Protein AF-A0A960YGW1-F1 (afdb_monomer_lite)

Secondary structure (DSSP, 8-state):
-PPPPPP---HHHHHHHHHHHHTSTTHHHHHHHS-HHHHHHHHT--HHHHHHHHHHHHHHHT-----

Foldseek 3Di:
DPDDDPDDDDPVLLVVLQVCQCVDPVHPCCLQPPDLVVSCVVSVHDSNSSVVNNVVVVDVVVPPPDD

Radius of gyration: 13.42 Å; chains: 1; bounding box: 32×28×44 Å

Structure (mmCIF, N/CA/C/O backbone):
data_AF-A0A960YGW1-F1
#
_entry.id   AF-A0A960YGW1-F1
#
loop_
_atom_site.group_PDB
_atom_site.id
_atom_site.type_symbol
_atom_site.label_atom_id
_atom_site.label_alt_id
_atom_site.label_comp_id
_atom_site.label_asym_id
_atom_site.label_entity_id
_atom_site.label_seq_id
_atom_site.pdbx_PDB_ins_code
_atom_site.Cartn_x
_atom_site.Cartn_y
_atom_site.Cartn_z
_atom_site.occupancy
_atom_site.B_iso_or_equiv
_atom_site.auth_seq_id
_atom_site.auth_comp_id
_atom_site.auth_asym_id
_atom_site.auth_atom_id
_atom_site.pdbx_PDB_model_num
ATOM 1 N N . MET A 1 1 ? 23.008 -18.583 -18.411 1.00 54.28 1 MET A N 1
ATOM 2 C CA . MET A 1 1 ? 21.700 -17.945 -18.140 1.00 54.28 1 MET A CA 1
ATOM 3 C C . MET A 1 1 ? 21.930 -16.841 -17.116 1.00 54.28 1 MET A C 1
ATOM 5 O O . MET A 1 1 ? 22.492 -17.159 -16.071 1.00 54.28 1 MET A O 1
ATOM 9 N N . PRO A 1 2 ? 21.618 -15.562 -17.387 1.00 58.97 2 PRO A N 1
ATOM 10 C CA . PRO A 1 2 ? 21.739 -14.531 -16.361 1.00 58.97 2 PRO A CA 1
ATOM 11 C C . PRO A 1 2 ? 20.736 -14.831 -15.238 1.00 58.97 2 PRO A C 1
ATOM 13 O O . PRO A 1 2 ? 19.548 -15.008 -15.496 1.00 58.97 2 PRO A O 1
ATOM 16 N N . LYS A 1 3 ? 21.221 -14.936 -13.995 1.00 58.09 3 LYS A N 1
ATOM 17 C CA . LYS A 1 3 ? 20.363 -15.048 -12.810 1.00 58.09 3 LYS A CA 1
ATOM 18 C C . LYS A 1 3 ? 19.527 -13.770 -12.726 1.00 58.09 3 LYS A C 1
ATOM 20 O O . LYS A 1 3 ? 20.098 -12.681 -12.646 1.00 58.09 3 LYS A O 1
ATOM 25 N N . ALA A 1 4 ? 18.202 -13.897 -12.788 1.00 59.78 4 ALA A N 1
ATOM 26 C CA . ALA A 1 4 ? 17.299 -12.779 -12.551 1.00 59.78 4 ALA A CA 1
ATOM 27 C C . ALA A 1 4 ? 17.640 -12.186 -11.179 1.00 59.78 4 ALA A C 1
ATOM 29 O O . ALA A 1 4 ? 17.634 -12.896 -10.172 1.00 59.78 4 ALA A O 1
ATOM 30 N N . ARG A 1 5 ? 18.031 -10.909 -11.144 1.00 61.28 5 ARG A N 1
ATOM 31 C CA . ARG A 1 5 ? 18.258 -10.224 -9.870 1.00 61.28 5 ARG A CA 1
ATOM 32 C C . ARG A 1 5 ? 16.907 -10.139 -9.158 1.00 61.28 5 ARG A C 1
ATOM 34 O O . ARG A 1 5 ? 15.937 -9.752 -9.813 1.00 61.28 5 ARG A O 1
ATOM 41 N N . PRO A 1 6 ? 16.818 -10.510 -7.871 1.00 70.12 6 PRO A N 1
ATOM 42 C CA . PRO A 1 6 ? 15.573 -10.368 -7.135 1.00 70.12 6 PRO A CA 1
ATOM 43 C C . PRO A 1 6 ? 15.158 -8.895 -7.163 1.00 70.12 6 PRO A C 1
ATOM 45 O O . PRO A 1 6 ? 15.971 -8.012 -6.885 1.00 70.12 6 PRO A O 1
ATOM 48 N N . PHE A 1 7 ? 13.913 -8.627 -7.559 1.00 75.94 7 PHE A N 1
ATOM 49 C CA . PHE A 1 7 ? 13.374 -7.274 -7.529 1.00 75.94 7 PHE A CA 1
ATOM 50 C C . PHE A 1 7 ? 13.263 -6.840 -6.070 1.00 75.94 7 PHE A C 1
ATOM 52 O O . PHE A 1 7 ? 12.522 -7.443 -5.293 1.00 75.94 7 PHE A O 1
ATOM 59 N N . GLN A 1 8 ? 14.016 -5.808 -5.701 1.00 81.75 8 GLN A N 1
ATOM 60 C CA . GLN A 1 8 ? 14.003 -5.255 -4.357 1.00 81.75 8 GLN A CA 1
ATOM 61 C C . GLN A 1 8 ? 13.305 -3.891 -4.421 1.00 81.75 8 GLN A C 1
ATOM 63 O O . GLN A 1 8 ? 13.812 -2.986 -5.087 1.00 81.75 8 GLN A O 1
ATOM 68 N N . PRO A 1 9 ? 12.113 -3.745 -3.818 1.00 85.31 9 PRO A N 1
ATOM 69 C CA . PRO A 1 9 ? 11.389 -2.482 -3.840 1.00 85.31 9 PRO A CA 1
ATOM 70 C C . PRO A 1 9 ? 12.185 -1.422 -3.074 1.00 85.31 9 PRO A C 1
ATOM 72 O O . PRO A 1 9 ? 12.640 -1.665 -1.957 1.00 85.31 9 PRO A O 1
ATOM 75 N N . SER A 1 10 ? 12.357 -0.247 -3.678 1.00 90.31 10 SER A N 1
ATOM 76 C CA . SER A 1 10 ? 12.987 0.884 -3.002 1.00 90.31 10 SER A CA 1
ATOM 77 C C . SER A 1 10 ? 12.047 1.475 -1.953 1.00 90.31 10 SER A C 1
ATOM 79 O O . SER A 1 10 ? 10.824 1.474 -2.117 1.00 90.31 10 SER A O 1
ATOM 81 N N . GLU A 1 11 ? 12.622 2.030 -0.887 1.00 90.38 11 GLU A N 1
ATOM 82 C CA . GLU A 1 11 ? 11.854 2.717 0.156 1.00 90.38 11 GLU A CA 1
ATOM 83 C C . GLU A 1 11 ? 11.038 3.882 -0.425 1.00 90.38 11 GLU A C 1
ATOM 85 O O . GLU A 1 11 ? 9.873 4.069 -0.081 1.00 90.38 11 GLU A O 1
ATOM 90 N N . GLU A 1 12 ? 11.597 4.601 -1.402 1.00 92.25 12 GLU A N 1
ATOM 91 C CA . GLU A 1 12 ? 10.892 5.670 -2.110 1.00 92.25 12 GLU A CA 1
ATOM 92 C C . GLU A 1 12 ? 9.641 5.161 -2.844 1.00 92.25 12 GLU A C 1
ATOM 94 O O . GLU A 1 12 ? 8.583 5.789 -2.761 1.00 92.25 12 GLU A O 1
ATOM 99 N N . ALA A 1 13 ? 9.719 4.005 -3.516 1.00 92.25 13 ALA A N 1
ATOM 100 C CA . A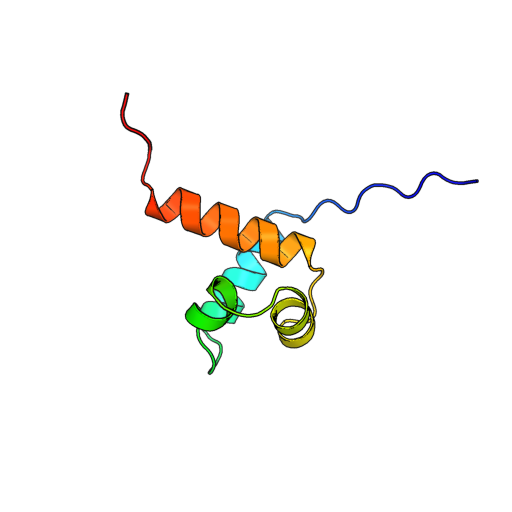LA A 1 13 ? 8.570 3.416 -4.202 1.00 92.25 13 ALA A CA 1
ATOM 101 C C . ALA A 1 13 ? 7.467 3.018 -3.210 1.00 92.25 13 ALA A C 1
ATOM 103 O O . ALA A 1 13 ? 6.284 3.238 -3.476 1.00 92.25 13 ALA A O 1
ATOM 104 N N . VAL A 1 14 ? 7.859 2.488 -2.049 1.00 94.12 14 VAL A N 1
ATOM 105 C CA . VAL A 1 14 ? 6.945 2.129 -0.960 1.00 94.12 14 VAL A CA 1
ATOM 106 C C . VAL A 1 14 ? 6.245 3.369 -0.398 1.00 94.12 14 VAL A C 1
ATOM 108 O O . VAL A 1 14 ? 5.016 3.414 -0.350 1.00 94.12 14 VAL A O 1
ATOM 111 N N . GLN A 1 15 ? 6.999 4.411 -0.039 1.00 93.94 15 GLN A N 1
ATOM 112 C CA . GLN A 1 15 ? 6.429 5.647 0.506 1.00 93.94 15 GLN A CA 1
ATOM 113 C C . GLN A 1 15 ? 5.566 6.389 -0.521 1.00 93.94 15 GLN A C 1
ATOM 115 O O . GLN A 1 15 ? 4.520 6.947 -0.185 1.00 93.94 15 GLN A O 1
ATOM 120 N N . SER A 1 16 ? 5.964 6.364 -1.794 1.00 94.12 16 SER A N 1
ATOM 121 C CA . SER A 1 16 ? 5.170 6.922 -2.888 1.00 94.12 16 SER A CA 1
ATOM 122 C C . SER A 1 16 ? 3.828 6.202 -3.032 1.00 94.12 16 SER A C 1
ATOM 124 O O . SER A 1 16 ? 2.794 6.861 -3.133 1.00 94.12 16 SER A O 1
ATOM 126 N N . LEU A 1 17 ? 3.812 4.865 -2.960 1.00 93.88 17 LEU A N 1
ATOM 127 C CA . LEU A 1 17 ? 2.576 4.081 -2.977 1.00 93.88 17 LEU A CA 1
ATOM 128 C C . LEU A 1 17 ? 1.654 4.441 -1.806 1.00 93.88 17 LEU A C 1
ATOM 130 O O . LEU A 1 17 ? 0.466 4.667 -2.025 1.00 93.88 17 LEU A O 1
ATOM 134 N N . ILE A 1 18 ? 2.192 4.535 -0.586 1.00 93.75 18 ILE A N 1
ATOM 135 C CA . ILE A 1 18 ? 1.411 4.879 0.612 1.00 93.75 18 ILE A CA 1
ATOM 136 C C . ILE A 1 18 ? 0.756 6.255 0.447 1.00 93.75 18 ILE A C 1
ATOM 138 O O . ILE A 1 18 ? -0.459 6.373 0.595 1.00 93.75 18 ILE A O 1
ATOM 142 N N . ARG A 1 19 ? 1.524 7.278 0.044 1.00 93.50 19 ARG A N 1
ATOM 143 C CA . ARG A 1 19 ? 0.985 8.630 -0.199 1.00 93.50 19 ARG A CA 1
ATOM 144 C C . ARG A 1 19 ? -0.086 8.648 -1.287 1.00 93.50 19 ARG A C 1
ATOM 146 O O . ARG A 1 19 ? -1.098 9.329 -1.147 1.00 93.50 19 ARG A O 1
ATOM 153 N N . ARG A 1 20 ? 0.128 7.903 -2.376 1.00 93.12 20 ARG A N 1
ATOM 154 C CA . ARG A 1 20 ? -0.848 7.796 -3.470 1.00 93.12 20 ARG A CA 1
ATOM 155 C C . ARG A 1 20 ? -2.128 7.117 -3.002 1.00 93.12 20 ARG A C 1
ATOM 157 O O . ARG A 1 20 ? -3.195 7.567 -3.390 1.00 93.12 20 ARG A O 1
ATOM 164 N N . ALA A 1 21 ? -2.034 6.084 -2.168 1.00 93.00 21 ALA A N 1
ATOM 165 C CA . ALA A 1 21 ? -3.196 5.405 -1.607 1.00 93.00 21 ALA A CA 1
ATOM 166 C C . ALA A 1 21 ? -3.991 6.294 -0.637 1.00 93.00 21 ALA A C 1
ATOM 168 O O . ALA A 1 21 ? -5.218 6.241 -0.655 1.00 93.00 21 ALA A O 1
ATOM 169 N N . ASP A 1 22 ? -3.318 7.131 0.157 1.00 90.81 22 ASP A N 1
ATOM 170 C CA . ASP A 1 22 ? -3.963 8.115 1.041 1.00 90.81 22 ASP A CA 1
ATOM 171 C C . ASP A 1 22 ? -4.786 9.155 0.253 1.00 90.81 22 ASP A C 1
ATOM 173 O O . ASP A 1 22 ? -5.889 9.509 0.659 1.00 90.81 22 ASP A O 1
ATOM 177 N N . GLY A 1 23 ? -4.299 9.592 -0.914 1.00 90.94 23 GLY A N 1
ATOM 178 C CA . GLY A 1 23 ? -5.015 10.519 -1.802 1.00 90.94 23 GLY A CA 1
ATOM 179 C C . GLY A 1 23 ? -5.957 9.865 -2.824 1.00 90.94 23 GLY A C 1
ATOM 180 O O . GLY A 1 23 ? -6.578 10.573 -3.617 1.00 90.94 23 GLY A O 1
ATOM 181 N N . HIS A 1 24 ? -6.044 8.532 -2.868 1.00 90.50 24 HIS A N 1
ATOM 182 C CA . HIS A 1 24 ? -6.841 7.823 -3.871 1.00 90.50 24 HIS A CA 1
ATOM 183 C C . HIS A 1 24 ? -8.321 7.743 -3.454 1.00 90.50 24 HIS A C 1
ATOM 185 O O . HIS A 1 24 ? -8.594 7.512 -2.278 1.00 90.50 24 HIS A O 1
ATOM 191 N N . PRO A 1 25 ? -9.298 7.798 -4.383 1.00 89.81 25 PRO A N 1
ATOM 192 C CA . PRO A 1 25 ? -10.727 7.651 -4.059 1.00 89.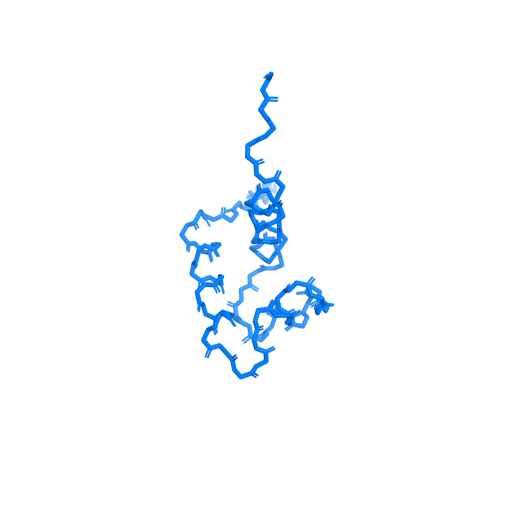81 25 PRO A CA 1
ATOM 193 C C . PRO A 1 25 ? -11.103 6.340 -3.347 1.00 89.81 25 PRO A C 1
ATOM 195 O O . PRO A 1 25 ? -12.068 6.290 -2.595 1.00 89.81 25 PRO A O 1
ATOM 198 N N . LEU A 1 26 ? -10.332 5.270 -3.575 1.00 86.12 26 LEU A N 1
ATOM 199 C CA . LEU A 1 26 ? -10.489 3.977 -2.882 1.00 86.12 26 LEU A CA 1
ATOM 200 C C . LEU A 1 26 ? -9.886 3.979 -1.463 1.00 86.12 26 LEU A C 1
ATOM 202 O O . LEU A 1 26 ? -10.129 3.067 -0.671 1.00 86.12 26 LEU A O 1
ATOM 206 N N . GLY A 1 27 ? -9.073 4.993 -1.170 1.00 87.06 27 GLY A N 1
ATOM 207 C CA . GLY A 1 27 ? -8.390 5.219 0.089 1.00 87.06 27 GLY A CA 1
ATOM 208 C C . GLY A 1 27 ? -7.322 4.187 0.438 1.00 87.06 27 GLY A C 1
ATOM 209 O O . GLY A 1 27 ? -7.092 3.175 -0.234 1.00 87.06 27 GLY A O 1
ATOM 210 N N . ARG A 1 28 ? -6.705 4.418 1.596 1.00 89.62 28 ARG A N 1
ATOM 211 C CA . ARG A 1 28 ? -5.701 3.533 2.199 1.00 89.62 28 ARG A CA 1
ATOM 212 C C . ARG A 1 28 ? -6.246 2.148 2.558 1.00 89.62 28 ARG A C 1
ATOM 214 O O . ARG A 1 28 ? -5.496 1.174 2.589 1.00 89.62 28 ARG A O 1
ATOM 221 N N . GLY A 1 29 ? -7.558 2.030 2.776 1.00 89.81 29 GLY A N 1
ATOM 222 C CA . GLY A 1 29 ? -8.219 0.748 3.023 1.00 89.81 29 GLY A CA 1
ATOM 223 C C . GLY A 1 29 ? -8.041 -0.243 1.869 1.00 89.81 29 GLY A C 1
ATOM 224 O O . GLY A 1 29 ? -7.836 -1.431 2.115 1.00 89.81 29 GLY A O 1
ATOM 225 N N . PHE A 1 30 ? -8.034 0.241 0.624 1.00 92.62 30 PHE A N 1
ATOM 226 C CA . PHE A 1 30 ? -7.792 -0.594 -0.551 1.00 92.62 30 PHE A CA 1
ATOM 227 C C . PHE A 1 30 ? -6.347 -1.101 -0.619 1.00 92.62 30 PHE A C 1
ATOM 229 O O . PHE A 1 30 ? -6.132 -2.284 -0.875 1.00 92.62 30 PHE A O 1
ATOM 236 N N . LEU A 1 31 ? -5.360 -0.256 -0.294 1.00 92.75 31 LEU A N 1
ATOM 237 C CA . LEU A 1 31 ? -3.958 -0.678 -0.189 1.00 92.75 31 LEU A CA 1
ATOM 238 C C . LEU A 1 31 ? -3.790 -1.817 0.830 1.00 92.75 31 LEU A C 1
ATOM 240 O O . LEU A 1 31 ? -3.073 -2.778 0.553 1.00 92.75 31 LEU A O 1
ATOM 244 N N . LEU A 1 32 ? -4.475 -1.744 1.974 1.00 92.69 32 LEU A N 1
ATOM 245 C CA . LEU A 1 32 ? -4.355 -2.725 3.058 1.00 92.69 32 LEU A CA 1
ATOM 246 C C . LEU A 1 32 ? -5.140 -4.022 2.810 1.00 92.69 32 LEU A C 1
ATOM 248 O O . LEU A 1 32 ? -4.629 -5.101 3.093 1.00 92.69 32 LEU A O 1
ATOM 252 N N . LYS A 1 33 ? -6.372 -3.928 2.295 1.00 91.75 33 LYS A N 1
ATOM 253 C CA . LYS A 1 33 ? -7.316 -5.061 2.224 1.00 91.75 33 LYS A CA 1
ATOM 254 C C . LYS A 1 33 ? -7.541 -5.611 0.815 1.00 91.75 33 LYS A C 1
ATOM 256 O O . LYS A 1 33 ? -8.095 -6.696 0.677 1.00 91.75 33 LYS A O 1
ATOM 261 N N . GLY A 1 34 ? -7.152 -4.874 -0.227 1.00 92.12 34 GLY A N 1
ATOM 262 C CA . GLY A 1 34 ? -7.321 -5.297 -1.618 1.00 92.12 34 GLY A CA 1
ATOM 263 C C . GLY A 1 34 ? -6.475 -6.523 -1.970 1.00 92.12 34 GLY A C 1
ATOM 264 O O . GLY A 1 34 ? -5.511 -6.853 -1.275 1.00 92.12 34 GLY A O 1
ATOM 265 N N . SER A 1 35 ? -6.791 -7.203 -3.071 1.00 94.56 35 SER A N 1
ATOM 266 C CA . SER A 1 35 ? -5.894 -8.238 -3.591 1.00 94.56 35 SER A CA 1
ATOM 267 C C . SER A 1 35 ? -4.592 -7.610 -4.092 1.00 94.56 35 SER A C 1
ATOM 269 O O . SER A 1 35 ? -4.576 -6.494 -4.614 1.00 94.56 35 SER A O 1
ATOM 271 N N . LEU A 1 36 ? -3.489 -8.330 -3.907 1.00 93.25 36 LEU A N 1
ATOM 272 C CA . LEU A 1 36 ? -2.141 -7.836 -4.185 1.00 93.25 36 LEU A CA 1
ATOM 273 C C . LEU A 1 36 ? -1.992 -7.407 -5.654 1.00 93.25 36 LEU A C 1
ATOM 275 O O . LEU A 1 36 ? -1.538 -6.295 -5.923 1.00 93.25 36 LEU A O 1
ATOM 279 N N . ASP A 1 37 ? -2.485 -8.229 -6.582 1.00 92.44 37 ASP A N 1
ATOM 280 C CA . ASP A 1 37 ? -2.493 -7.940 -8.019 1.00 92.44 37 ASP A CA 1
ATOM 281 C C . ASP A 1 37 ? -3.378 -6.746 -8.391 1.00 92.44 37 ASP A C 1
ATOM 283 O O . ASP A 1 37 ? -2.982 -5.919 -9.209 1.00 92.44 37 ASP A O 1
ATOM 287 N N . ALA A 1 38 ? -4.557 -6.602 -7.774 1.00 94.00 38 ALA A N 1
ATOM 288 C CA . ALA A 1 38 ? -5.448 -5.482 -8.076 1.00 94.00 38 ALA A CA 1
ATOM 289 C C . ALA A 1 38 ? -4.866 -4.155 -7.586 1.00 94.00 38 ALA A C 1
ATOM 291 O O . ALA A 1 38 ? -4.945 -3.147 -8.287 1.00 94.00 38 ALA A O 1
ATOM 292 N N . VAL A 1 39 ? -4.248 -4.147 -6.404 1.00 95.06 39 VAL A N 1
ATOM 293 C CA . VAL A 1 39 ? -3.565 -2.965 -5.868 1.00 95.06 39 VAL A CA 1
A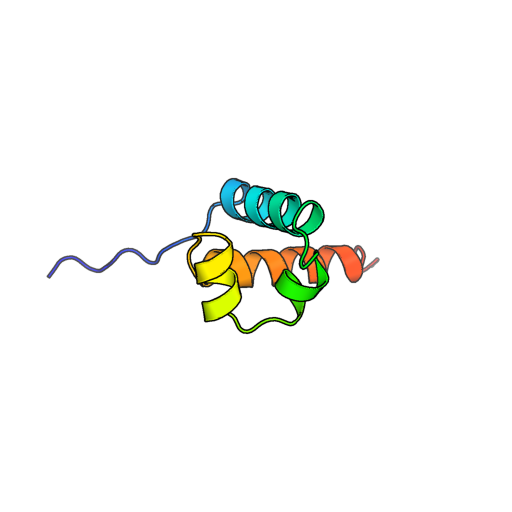TOM 294 C C . VAL A 1 39 ? -2.357 -2.623 -6.742 1.00 95.06 39 VAL A C 1
ATOM 296 O O . VAL A 1 39 ? -2.210 -1.476 -7.160 1.00 95.06 39 VAL A O 1
ATOM 299 N N . ALA A 1 40 ? -1.537 -3.616 -7.091 1.00 94.75 40 ALA A N 1
ATOM 300 C CA . ALA A 1 40 ? -0.390 -3.447 -7.979 1.00 94.75 40 ALA A CA 1
ATOM 301 C C . ALA A 1 40 ? -0.795 -2.841 -9.334 1.00 94.75 40 ALA A C 1
ATOM 303 O O . ALA A 1 40 ? -0.219 -1.837 -9.757 1.00 94.75 40 ALA A O 1
ATOM 304 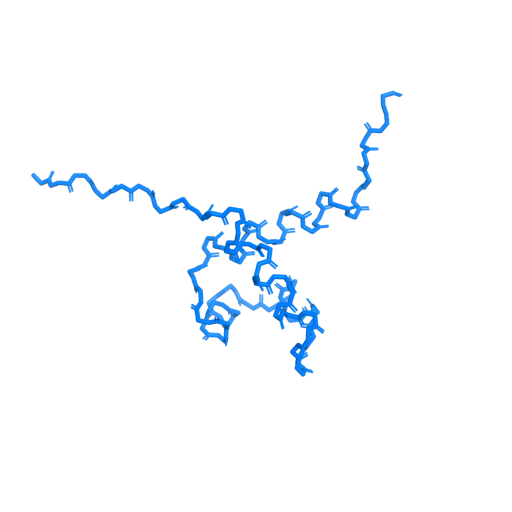N N . ALA A 1 41 ? -1.840 -3.384 -9.966 1.00 94.69 41 ALA A N 1
ATOM 305 C CA . ALA A 1 41 ? -2.379 -2.877 -11.224 1.00 94.69 41 ALA A CA 1
ATOM 306 C C . ALA A 1 41 ? -2.950 -1.455 -11.088 1.00 94.69 41 ALA A C 1
ATOM 308 O O . ALA A 1 41 ? -2.672 -0.600 -11.924 1.00 94.69 41 ALA A O 1
ATOM 309 N N . THR A 1 42 ? -3.696 -1.178 -10.014 1.00 94.19 42 THR A N 1
ATOM 310 C CA . THR A 1 42 ? -4.329 0.133 -9.778 1.00 94.19 42 THR A CA 1
ATOM 311 C C . THR A 1 42 ? -3.298 1.246 -9.608 1.00 94.19 42 THR A C 1
ATOM 313 O O . THR A 1 42 ? -3.460 2.336 -10.150 1.00 94.19 42 THR A O 1
ATOM 316 N N . PHE A 1 43 ? -2.222 0.982 -8.864 1.00 92.25 43 PHE A N 1
ATOM 317 C CA . PHE A 1 43 ? -1.183 1.979 -8.592 1.00 92.25 43 PHE A CA 1
ATOM 318 C C . PHE A 1 43 ? -0.015 1.937 -9.588 1.00 92.25 43 PHE A C 1
ATOM 320 O O . PHE A 1 43 ? 0.887 2.775 -9.500 1.00 92.25 43 PHE A O 1
ATOM 327 N N . GLY A 1 44 ? -0.029 0.992 -10.535 1.00 94.06 44 GLY A N 1
ATOM 328 C CA . GLY A 1 44 ? 1.026 0.810 -11.530 1.00 94.06 44 GLY A CA 1
ATOM 329 C C . GLY A 1 44 ? 2.375 0.450 -10.904 1.00 94.06 44 GLY A C 1
ATOM 330 O O . GLY A 1 44 ? 3.408 0.965 -11.324 1.00 94.06 44 GLY A O 1
ATOM 331 N N . VAL A 1 45 ? 2.368 -0.382 -9.861 1.00 94.19 45 VAL A N 1
ATOM 332 C CA . VAL A 1 45 ? 3.566 -0.798 -9.113 1.00 94.19 45 VAL A CA 1
ATOM 333 C C . VAL A 1 45 ? 3.710 -2.315 -9.111 1.00 94.19 45 VAL A C 1
ATOM 335 O O . VAL A 1 45 ? 2.764 -3.045 -9.384 1.00 94.19 45 VAL A O 1
ATOM 338 N N . HIS A 1 46 ? 4.895 -2.812 -8.762 1.00 93.50 46 HIS A N 1
ATOM 339 C CA . HIS A 1 46 ? 5.105 -4.248 -8.595 1.00 93.50 46 HIS A CA 1
ATOM 340 C C . HIS A 1 46 ? 4.463 -4.753 -7.291 1.00 93.50 46 HIS A C 1
ATOM 342 O O . HIS A 1 46 ? 4.515 -4.069 -6.269 1.00 93.50 46 HIS A O 1
ATOM 348 N N . ALA A 1 47 ? 3.956 -5.990 -7.290 1.00 92.19 47 ALA A N 1
ATOM 349 C CA . ALA A 1 47 ? 3.407 -6.679 -6.115 1.00 92.19 47 ALA A CA 1
ATOM 350 C C . ALA A 1 47 ? 4.297 -6.571 -4.8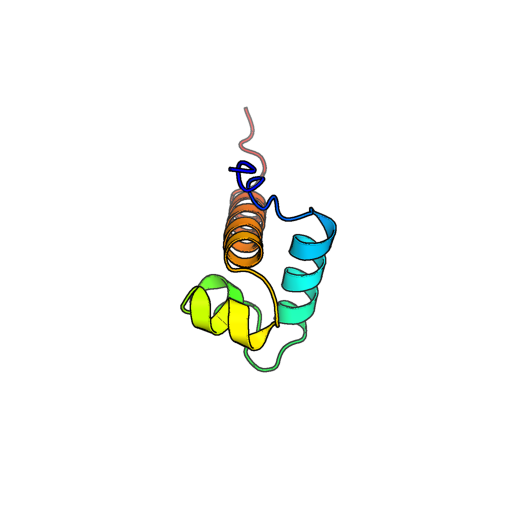53 1.00 92.19 47 ALA A C 1
ATOM 352 O O . ALA A 1 47 ? 3.818 -6.211 -3.785 1.00 92.19 47 ALA A O 1
ATOM 353 N N . PHE A 1 48 ? 5.615 -6.763 -4.974 1.00 92.56 48 PHE A N 1
ATOM 354 C CA . PHE A 1 48 ? 6.557 -6.589 -3.860 1.00 92.56 48 PHE A CA 1
ATOM 355 C C . PHE A 1 48 ? 6.549 -5.189 -3.224 1.00 92.56 48 PHE A C 1
ATOM 357 O O . PHE A 1 48 ? 6.804 -5.069 -2.031 1.00 92.56 48 PHE A O 1
ATOM 364 N N . VAL A 1 49 ? 6.249 -4.126 -3.982 1.00 94.00 49 VAL A N 1
ATOM 365 C CA . VAL A 1 49 ? 6.113 -2.767 -3.421 1.00 94.00 49 VAL A CA 1
ATOM 366 C C . VAL A 1 49 ? 4.867 -2.685 -2.539 1.00 94.00 49 VAL A C 1
ATOM 368 O O . VAL A 1 49 ? 4.910 -2.082 -1.471 1.00 94.00 49 VAL A O 1
ATOM 371 N N . VAL A 1 50 ? 3.770 -3.317 -2.966 1.00 94.44 50 VAL A N 1
ATOM 372 C CA . VAL A 1 50 ? 2.514 -3.383 -2.203 1.00 94.44 50 VAL A CA 1
ATOM 373 C C . VAL A 1 50 ? 2.716 -4.142 -0.899 1.00 94.44 50 VAL A C 1
ATOM 375 O O . VAL A 1 50 ? 2.302 -3.670 0.157 1.00 94.44 50 VAL A O 1
ATOM 378 N N . ASP A 1 51 ? 3.385 -5.289 -0.972 1.00 94.19 51 ASP A N 1
ATOM 379 C CA . ASP A 1 51 ? 3.686 -6.122 0.187 1.00 94.19 51 ASP A CA 1
ATOM 380 C C . ASP A 1 51 ? 4.531 -5.358 1.221 1.00 94.19 51 ASP A C 1
ATOM 382 O O . ASP A 1 51 ? 4.122 -5.196 2.370 1.00 94.19 51 ASP A O 1
ATOM 386 N N . ARG A 1 52 ? 5.625 -4.721 0.779 1.00 93.62 52 ARG A N 1
ATOM 387 C CA . ARG A 1 52 ? 6.456 -3.879 1.655 1.00 93.62 52 ARG A CA 1
ATOM 388 C C . ARG A 1 52 ? 5.739 -2.662 2.215 1.00 93.62 52 ARG A C 1
ATOM 390 O O . ARG A 1 52 ? 5.993 -2.287 3.357 1.00 93.62 52 ARG A O 1
ATOM 397 N N . ALA A 1 53 ? 4.842 -2.046 1.449 1.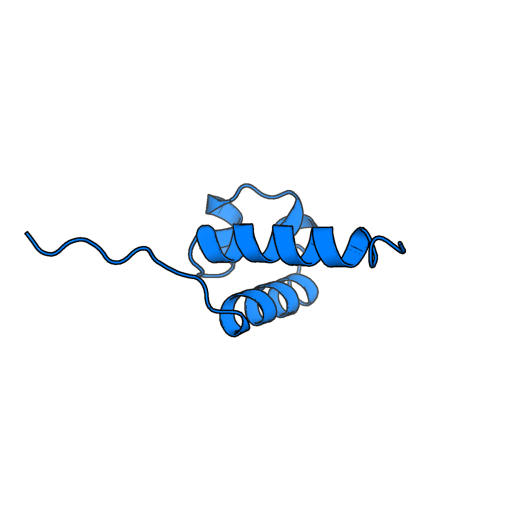00 93.56 53 ALA A N 1
ATOM 398 C CA . ALA A 1 53 ? 4.017 -0.966 1.971 1.00 93.56 53 ALA A CA 1
ATOM 399 C C . ALA A 1 53 ? 3.129 -1.452 3.115 1.00 93.56 53 ALA A C 1
ATOM 401 O O . ALA A 1 53 ? 3.061 -0.791 4.145 1.00 93.56 53 ALA A O 1
ATOM 402 N N . ARG A 1 54 ? 2.505 -2.626 2.988 1.00 94.06 54 ARG A N 1
ATOM 403 C CA . ARG A 1 54 ? 1.691 -3.206 4.066 1.00 94.06 54 ARG A CA 1
ATOM 404 C C . ARG A 1 54 ? 2.516 -3.506 5.308 1.00 94.06 54 ARG A C 1
ATOM 406 O O . ARG A 1 54 ? 2.092 -3.127 6.395 1.00 94.06 54 ARG A O 1
ATOM 413 N N . GLU A 1 55 ? 3.687 -4.120 5.148 1.00 92.69 55 GLU A N 1
ATOM 414 C CA . GLU A 1 55 ? 4.610 -4.376 6.261 1.00 92.69 55 GLU A CA 1
ATOM 415 C C . GLU A 1 55 ? 5.004 -3.078 6.976 1.00 92.69 55 GLU A C 1
ATOM 417 O O . GLU A 1 55 ? 4.924 -2.995 8.199 1.00 92.69 55 GLU A O 1
ATOM 422 N N . SER A 1 56 ? 5.378 -2.042 6.218 1.00 90.69 56 SER A N 1
ATOM 423 C CA . SER A 1 56 ? 5.767 -0.742 6.773 1.00 90.69 56 SER A CA 1
ATOM 424 C C . SER A 1 56 ? 4.622 -0.084 7.547 1.00 90.69 56 SER A C 1
ATOM 426 O O . SER A 1 56 ? 4.840 0.464 8.626 1.00 90.69 56 SER A O 1
ATOM 428 N N . LEU A 1 57 ? 3.391 -0.187 7.038 1.00 88.44 57 LEU A N 1
ATOM 429 C CA . LEU A 1 57 ? 2.210 0.337 7.716 1.00 88.44 57 LEU A CA 1
ATOM 430 C C . LEU A 1 57 ? 1.851 -0.456 8.976 1.00 88.44 57 LEU A C 1
ATOM 432 O O . LEU A 1 57 ? 1.509 0.154 9.983 1.00 88.44 57 LEU A O 1
ATOM 436 N N . ALA A 1 58 ? 1.955 -1.784 8.939 1.00 88.19 58 ALA A N 1
ATOM 437 C CA . ALA A 1 58 ? 1.723 -2.633 10.104 1.00 88.19 58 ALA A CA 1
ATOM 438 C C . ALA A 1 58 ? 2.767 -2.382 11.204 1.00 88.19 58 ALA A C 1
ATOM 440 O O . ALA A 1 58 ? 2.415 -2.308 12.377 1.00 88.19 58 ALA A O 1
ATOM 441 N N . ALA A 1 59 ? 4.035 -2.185 10.829 1.00 85.38 59 ALA A N 1
ATOM 442 C CA . ALA A 1 59 ? 5.101 -1.833 11.764 1.00 85.38 59 ALA A CA 1
ATOM 443 C C . ALA A 1 59 ? 4.898 -0.442 12.391 1.00 85.38 59 ALA A C 1
ATOM 445 O O . ALA A 1 59 ? 5.199 -0.250 13.566 1.00 85.38 59 ALA A O 1
ATOM 446 N N . ALA A 1 60 ? 4.370 0.521 11.629 1.00 80.38 60 ALA A N 1
ATOM 447 C CA . ALA A 1 60 ? 4.031 1.842 12.153 1.00 80.38 60 ALA A CA 1
ATOM 448 C C . ALA A 1 60 ? 2.849 1.797 13.140 1.00 80.38 60 ALA A C 1
ATOM 450 O O . ALA A 1 60 ? 2.865 2.515 14.137 1.00 80.38 60 ALA A O 1
ATOM 451 N N . ASP A 1 61 ? 1.848 0.949 12.879 1.00 70.62 61 ASP A N 1
ATOM 452 C CA . ASP A 1 61 ? 0.655 0.789 13.725 1.00 70.62 61 ASP A CA 1
ATOM 453 C C . ASP A 1 61 ? 0.948 0.004 15.013 1.00 70.62 61 ASP A C 1
ATOM 455 O O . ASP A 1 61 ? 0.426 0.322 16.079 1.00 70.62 61 ASP A O 1
ATOM 459 N N . ALA A 1 62 ? 1.866 -0.966 14.944 1.00 68.88 62 ALA A N 1
ATOM 460 C CA . ALA A 1 62 ? 2.328 -1.725 16.104 1.00 68.88 62 ALA A CA 1
ATOM 461 C C . ALA A 1 62 ? 3.073 -0.864 17.147 1.00 68.88 62 ALA A C 1
ATOM 463 O O . ALA A 1 62 ? 3.291 -1.325 18.269 1.00 68.88 62 ALA A O 1
ATOM 464 N N . GLY A 1 63 ? 3.449 0.378 16.805 1.00 54.56 63 GLY A N 1
ATOM 465 C CA . GLY A 1 63 ? 4.315 1.227 17.622 1.00 54.56 63 GLY A CA 1
ATOM 466 C C . GLY A 1 63 ? 5.709 0.609 17.819 1.00 54.56 63 GLY A C 1
ATOM 467 O O . GLY A 1 63 ? 5.930 -0.567 17.521 1.00 54.56 63 GLY A O 1
ATOM 468 N N . PRO A 1 64 ? 6.707 1.362 18.318 1.00 52.78 64 PRO A N 1
ATOM 469 C CA . PRO A 1 64 ? 7.941 0.724 18.748 1.00 52.78 64 PRO A CA 1
ATOM 470 C C . PRO A 1 64 ? 7.572 -0.257 19.862 1.00 52.78 64 PRO A C 1
ATOM 472 O O . PRO A 1 64 ? 7.028 0.162 20.885 1.00 52.78 64 PRO A O 1
ATOM 475 N N . ALA A 1 65 ? 7.855 -1.548 19.660 1.00 55.25 65 ALA A N 1
ATOM 476 C CA . ALA A 1 65 ? 7.889 -2.521 20.740 1.00 55.25 65 ALA A CA 1
ATOM 477 C C . ALA A 1 65 ? 8.832 -1.951 21.807 1.00 55.25 65 ALA A C 1
ATOM 479 O O . ALA A 1 65 ? 10.052 -1.936 21.636 1.00 55.25 65 ALA A O 1
ATOM 480 N N . ARG A 1 66 ? 8.247 -1.332 22.834 1.00 52.75 66 ARG A N 1
ATOM 481 C CA . ARG A 1 66 ? 8.989 -0.689 23.909 1.00 52.75 66 ARG A CA 1
ATOM 482 C C . ARG A 1 66 ? 9.627 -1.832 24.718 1.00 52.75 66 ARG A C 1
ATOM 484 O O . ARG A 1 66 ? 8.871 -2.722 25.115 1.00 52.75 66 ARG A O 1
ATOM 491 N N . PRO A 1 67 ? 10.963 -1.862 24.876 1.00 57.12 67 PRO A N 1
ATOM 492 C CA . PRO A 1 67 ? 11.636 -2.866 25.698 1.00 57.12 67 PRO A CA 1
ATOM 493 C C . PRO A 1 67 ? 11.233 -2.751 27.171 1.00 57.12 67 PRO A C 1
ATOM 495 O O . PRO A 1 67 ? 10.841 -1.635 27.596 1.00 57.12 67 PRO A O 1
#

Sequence (67 aa):
MPKARPFQPSEEAVQSLIRRADGHPLGRGFLLKGSLDAVAATFGVHAFVVDRARESLAAADAGPARP

pLDDT: mean 85.22, std 13.32, range [52.75, 95.06]